Protein AF-A0AAD7A864-F1 (afdb_monomer_lite)

Sequence (135 aa):
MGNEDHKLSESTVKAIGGACTAAGNTMPTAFGTHTTLVGPVVLRNQFLRVKYFKHFLELAKIFEDCLKLTIDADYVDNELWEQIAAWVLTYKKIYYQYNLARLSTCTLTVHALLHIPDNILNGGPVWCYWNYITE

Foldseek 3Di:
DDDDPFDFPPVLVVVVVVLCVVLDPDFVVSVLCCLQPVCLVSCVVRTPDCLVSVLSVLVNVLSVQLQDPAHDLVCLVPPSLVSLVVSLVSQCCPQVVVDPVRVVSVDPVSVVSNCSSVCCNVPNRCNVDSRDPPD

Radius of gyration: 15.65 Å; chains: 1; bounding box: 40×30×43 Å

Organism: NCBI:txid1033008

Secondary structure (DSSP, 8-state):
------PPPHHHHHHHHHHHHHH-TT-HHHHHHIIIIIHHHHTTTTSSSHHHHHHHHHHHHHHHHHT-SS--HHHIIIIIHHHHHHHHHHHIIIIITT-GGGGGGS-HHHHHGGGHHHHHHHHSSHHHHTTS---

pLDDT: mean 76.37, 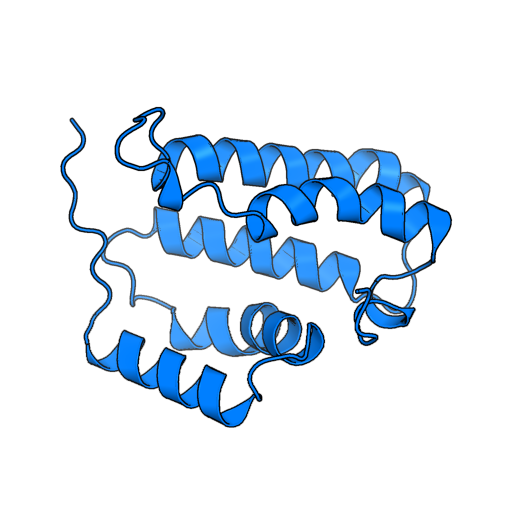std 15.85, range [34.16, 95.0]

Structure (mmCIF, N/CA/C/O backbone):
data_AF-A0AAD7A864-F1
#
_entry.id   AF-A0AAD7A864-F1
#
loop_
_atom_site.group_PDB
_atom_site.id
_atom_site.type_symbol
_atom_site.label_atom_id
_atom_site.label_alt_id
_atom_site.label_comp_id
_atom_site.label_asym_id
_atom_site.label_entity_id
_atom_site.label_seq_id
_atom_site.pdbx_PDB_ins_code
_atom_site.Cartn_x
_atom_site.Cartn_y
_atom_site.Cartn_z
_atom_site.occupancy
_atom_site.B_iso_or_equiv
_atom_site.auth_seq_id
_atom_site.auth_comp_id
_atom_site.auth_asym_id
_atom_site.auth_atom_id
_atom_site.pdbx_PDB_model_num
ATOM 1 N N . MET A 1 1 ? -5.286 3.113 27.739 1.00 40.34 1 MET A N 1
ATOM 2 C CA . MET A 1 1 ? -6.096 3.643 26.616 1.00 40.34 1 MET A CA 1
ATOM 3 C C . MET A 1 1 ? -5.953 2.685 25.445 1.00 40.34 1 MET A C 1
ATOM 5 O O . MET A 1 1 ? -4.880 2.649 24.866 1.00 40.34 1 MET A O 1
ATOM 9 N N . GLY A 1 2 ? -6.956 1.857 25.141 1.00 46.00 2 GLY A N 1
ATOM 10 C CA . GLY A 1 2 ? -6.835 0.887 24.042 1.00 46.00 2 GLY A CA 1
ATOM 11 C C . GLY A 1 2 ? -7.855 -0.245 24.089 1.00 46.00 2 GLY A C 1
ATOM 12 O O . GLY A 1 2 ? -7.477 -1.406 24.051 1.00 46.00 2 GLY A O 1
ATOM 13 N N . ASN A 1 3 ? -9.137 0.091 24.215 1.00 42.50 3 ASN A N 1
ATOM 14 C CA . ASN A 1 3 ? -10.232 -0.823 23.899 1.00 42.50 3 ASN A CA 1
ATOM 15 C C . ASN A 1 3 ? -11.189 -0.040 23.002 1.00 42.50 3 ASN A C 1
ATOM 17 O O . ASN A 1 3 ? -12.096 0.635 23.479 1.00 42.50 3 ASN A O 1
ATOM 21 N N . GLU A 1 4 ? 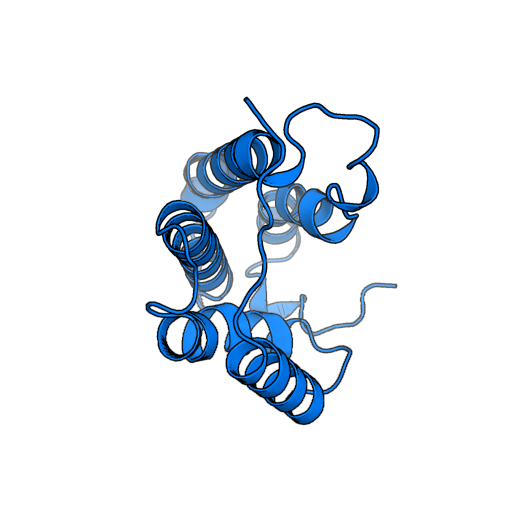-10.857 0.041 21.718 1.00 60.31 4 GLU A N 1
ATOM 22 C CA . GLU A 1 4 ? -11.600 0.860 20.768 1.00 60.31 4 GLU A CA 1
ATOM 23 C C . GLU A 1 4 ? -12.144 -0.047 19.675 1.00 60.31 4 GLU A C 1
ATOM 25 O O . GLU A 1 4 ? -11.381 -0.627 18.904 1.00 60.31 4 GLU A O 1
ATOM 30 N N . ASP A 1 5 ? -13.467 -0.157 19.619 1.00 51.28 5 ASP A N 1
ATOM 31 C CA . ASP A 1 5 ? -14.181 -0.895 18.587 1.00 51.28 5 ASP A CA 1
ATOM 32 C C . ASP A 1 5 ? -13.974 -0.212 17.225 1.00 51.28 5 ASP A C 1
ATOM 34 O O . ASP A 1 5 ? -14.508 0.862 16.944 1.00 51.28 5 ASP A O 1
ATOM 38 N N . HIS A 1 6 ? -13.171 -0.830 16.357 1.00 55.72 6 HIS A N 1
ATOM 39 C CA . HIS A 1 6 ? -12.900 -0.374 14.986 1.00 55.72 6 HIS A CA 1
ATOM 40 C C . HIS A 1 6 ? -13.996 -0.836 14.010 1.00 55.72 6 HIS A C 1
ATOM 42 O O . HIS A 1 6 ? -13.699 -1.371 12.944 1.00 55.72 6 HIS A O 1
ATOM 48 N N . LYS A 1 7 ? -15.270 -0.709 14.390 1.00 58.47 7 LYS A N 1
ATOM 49 C CA . LYS A 1 7 ? -16.382 -1.253 13.600 1.00 58.47 7 LYS A CA 1
ATOM 50 C C . LYS A 1 7 ? -16.740 -0.300 12.459 1.00 58.47 7 LYS A C 1
ATOM 52 O O . LYS A 1 7 ? -17.090 0.852 12.693 1.00 58.47 7 LYS A O 1
ATOM 57 N N . LEU A 1 8 ? -16.625 -0.789 11.227 1.00 64.06 8 LEU A N 1
ATOM 58 C CA . LEU A 1 8 ? -17.212 -0.154 10.046 1.00 64.06 8 LEU A CA 1
ATOM 59 C C . LEU A 1 8 ? -18.740 -0.284 10.104 1.00 64.06 8 LEU A C 1
ATOM 61 O O . LEU A 1 8 ? -19.261 -1.207 10.732 1.00 64.06 8 LEU A O 1
ATOM 65 N N . SER A 1 9 ? -19.461 0.622 9.442 1.00 69.88 9 SER A N 1
ATOM 66 C CA . SER A 1 9 ? -20.912 0.481 9.289 1.00 69.88 9 SER A CA 1
ATOM 67 C C . SER A 1 9 ? -21.247 -0.793 8.503 1.00 69.88 9 SER A C 1
ATOM 69 O O . SER A 1 9 ? -20.524 -1.179 7.583 1.00 69.88 9 SER A O 1
ATOM 71 N N . GLU A 1 10 ? -22.350 -1.456 8.850 1.00 70.56 10 GLU A N 1
ATOM 72 C CA . GLU A 1 10 ? -22.775 -2.714 8.214 1.00 70.56 10 GLU A CA 1
ATOM 73 C C . GLU A 1 10 ? -22.973 -2.560 6.696 1.00 70.56 10 GLU A C 1
ATOM 75 O O . GLU A 1 10 ? -22.606 -3.438 5.913 1.00 70.56 10 GLU A O 1
ATOM 80 N N . SER A 1 11 ? -23.453 -1.393 6.260 1.00 71.56 11 SER A N 1
ATOM 81 C CA . SER A 1 11 ? -23.556 -1.029 4.846 1.00 71.56 11 SER A CA 1
ATOM 82 C C . SER A 1 11 ? -22.193 -0.961 4.149 1.00 71.56 11 SER A C 1
ATOM 84 O O . SER A 1 11 ? -22.071 -1.433 3.020 1.00 71.56 11 SER A O 1
ATOM 86 N N . THR A 1 12 ? -21.156 -0.447 4.819 1.00 67.19 12 THR A N 1
ATOM 87 C CA . THR A 1 12 ? -19.782 -0.411 4.290 1.00 67.19 12 THR A CA 1
ATOM 88 C C . THR A 1 12 ? -19.196 -1.808 4.184 1.00 67.19 12 THR A C 1
ATOM 90 O O . THR A 1 12 ? -18.615 -2.149 3.158 1.00 67.19 12 THR A O 1
ATOM 93 N N . VAL A 1 13 ? -19.383 -2.644 5.208 1.00 68.75 13 VAL A N 1
ATOM 94 C CA . VAL A 1 13 ? -18.913 -4.038 5.193 1.00 68.75 13 VAL A CA 1
ATOM 95 C C . VAL A 1 13 ? -19.555 -4.807 4.038 1.00 68.75 13 VAL A C 1
ATOM 97 O O . VAL A 1 13 ? -18.866 -5.518 3.311 1.00 68.75 13 VAL A O 1
ATOM 100 N N . LYS A 1 14 ? -20.857 -4.611 3.809 1.00 69.31 14 LYS A N 1
ATOM 101 C CA . LYS A 1 14 ? -21.584 -5.234 2.699 1.00 69.31 14 LYS A CA 1
ATOM 102 C C . LYS A 1 14 ? -21.139 -4.705 1.331 1.00 69.31 14 LYS A C 1
ATOM 104 O O . LYS A 1 14 ? -21.045 -5.487 0.389 1.00 69.31 14 LYS A O 1
ATOM 109 N N . ALA A 1 15 ? -20.825 -3.413 1.220 1.00 65.00 15 ALA A N 1
ATOM 110 C CA . ALA A 1 15 ? -20.291 -2.814 -0.005 1.00 65.00 15 ALA A CA 1
ATOM 111 C C . ALA A 1 15 ? -18.880 -3.332 -0.337 1.00 65.00 15 ALA A C 1
ATOM 113 O O . ALA A 1 15 ? -18.622 -3.689 -1.486 1.00 65.00 15 ALA A O 1
ATOM 114 N N . ILE A 1 16 ? -17.999 -3.448 0.665 1.00 58.19 16 ILE A N 1
ATOM 115 C CA . ILE A 1 16 ? -16.680 -4.083 0.518 1.00 58.19 16 ILE A CA 1
ATOM 116 C C . ILE A 1 16 ? -16.858 -5.544 0.106 1.00 58.19 16 ILE A C 1
ATOM 118 O O . ILE A 1 16 ? -16.278 -5.967 -0.886 1.00 58.19 16 ILE A O 1
ATOM 122 N N . GLY A 1 17 ? -17.711 -6.302 0.805 1.00 57.22 17 GLY A N 1
ATOM 123 C CA . GLY A 1 17 ? -17.980 -7.704 0.481 1.00 57.22 17 GLY A CA 1
ATOM 124 C C . GLY A 1 17 ? -18.510 -7.894 -0.944 1.00 57.22 17 GLY A C 1
ATOM 125 O O . GLY A 1 17 ? -18.069 -8.804 -1.643 1.00 57.22 17 GLY A O 1
ATOM 126 N N . GLY A 1 18 ? -19.391 -7.004 -1.410 1.00 61.47 18 GLY A N 1
ATOM 127 C CA . GLY A 1 18 ? -19.879 -6.993 -2.789 1.00 61.47 18 GLY A CA 1
ATOM 128 C C . GLY A 1 18 ? -18.778 -6.689 -3.805 1.00 61.47 18 GLY A C 1
ATOM 129 O O . GLY A 1 18 ? -18.668 -7.393 -4.804 1.00 61.47 18 GLY A O 1
ATOM 130 N N . ALA A 1 19 ? -17.924 -5.699 -3.529 1.00 53.44 19 ALA A N 1
ATOM 131 C CA . ALA A 1 19 ? -16.792 -5.358 -4.388 1.00 53.44 19 ALA A CA 1
ATOM 132 C C . ALA A 1 19 ? -15.744 -6.484 -4.444 1.00 53.44 19 ALA A C 1
ATOM 134 O O . ALA A 1 19 ? -15.280 -6.816 -5.528 1.00 53.44 19 ALA A O 1
ATOM 135 N N . CYS A 1 20 ? -15.421 -7.122 -3.315 1.00 48.19 20 CYS A N 1
ATOM 136 C CA . CYS A 1 20 ? -14.522 -8.279 -3.263 1.00 48.19 20 CYS A CA 1
ATOM 137 C C . CYS A 1 20 ? -15.105 -9.494 -3.998 1.00 48.19 20 CYS A C 1
ATOM 139 O O . CYS A 1 20 ? -14.388 -10.173 -4.726 1.00 48.19 20 CYS A O 1
ATOM 141 N N . THR A 1 21 ? -16.413 -9.738 -3.867 1.00 52.62 21 THR A N 1
ATOM 142 C CA . THR A 1 21 ? -17.103 -10.820 -4.590 1.00 52.62 21 THR A CA 1
ATOM 143 C C . THR A 1 21 ? -17.107 -10.565 -6.098 1.00 52.62 21 THR A C 1
ATOM 145 O O . THR A 1 21 ? -16.865 -11.483 -6.876 1.00 52.62 21 THR A O 1
ATOM 148 N N . ALA A 1 22 ? -17.336 -9.317 -6.519 1.00 52.94 22 ALA A N 1
ATOM 149 C CA . ALA A 1 22 ? -17.307 -8.924 -7.927 1.00 52.94 22 ALA A CA 1
ATOM 150 C C . ALA A 1 22 ? -15.893 -8.960 -8.529 1.00 52.94 22 ALA A C 1
ATOM 152 O O . ALA A 1 22 ? -15.748 -9.200 -9.724 1.00 52.94 22 ALA A O 1
ATOM 153 N N . ALA A 1 23 ? -14.860 -8.731 -7.714 1.00 45.75 23 ALA A N 1
ATOM 154 C CA . ALA A 1 23 ? -13.476 -8.676 -8.171 1.00 45.75 23 ALA A CA 1
ATOM 155 C C . ALA A 1 23 ? -12.792 -10.057 -8.272 1.00 45.75 23 ALA A C 1
ATOM 157 O O . ALA A 1 23 ? -11.706 -10.146 -8.837 1.00 45.75 23 ALA A O 1
ATOM 158 N N . GLY A 1 24 ? -13.432 -11.134 -7.795 1.00 41.31 24 GLY A N 1
ATOM 159 C CA . GLY A 1 24 ? -12.866 -12.485 -7.808 1.00 41.31 24 GLY A CA 1
ATOM 160 C C . GLY A 1 24 ? -11.743 -12.650 -6.774 1.00 41.31 24 GLY A C 1
ATOM 161 O O . GLY A 1 24 ? -10.849 -11.820 -6.644 1.00 41.31 24 GLY A O 1
ATOM 162 N N . ASN A 1 25 ? -11.782 -13.734 -6.002 1.00 46.91 25 ASN A N 1
ATOM 163 C CA . ASN A 1 25 ? -11.021 -13.877 -4.754 1.00 46.91 25 ASN A CA 1
ATOM 164 C C . ASN A 1 25 ? -9.482 -14.003 -4.860 1.00 46.91 25 ASN A C 1
ATOM 166 O O . ASN A 1 25 ? -8.861 -14.306 -3.845 1.00 46.91 25 ASN A O 1
ATOM 170 N N . THR A 1 26 ? -8.829 -13.805 -6.010 1.00 46.53 26 THR A N 1
ATOM 171 C CA . THR A 1 26 ? -7.402 -14.184 -6.141 1.00 46.53 26 THR A CA 1
ATOM 172 C C . THR A 1 26 ? -6.527 -13.353 -7.079 1.00 46.53 26 THR A C 1
ATOM 174 O O . THR A 1 26 ? -5.376 -13.723 -7.270 1.00 46.53 26 THR A O 1
ATOM 177 N N . MET A 1 27 ? -6.972 -12.223 -7.632 1.00 50.53 27 MET A N 1
ATOM 178 C CA . MET A 1 27 ? -6.074 -11.402 -8.460 1.00 50.53 27 MET A CA 1
ATOM 179 C C . MET A 1 27 ? -5.467 -10.250 -7.642 1.00 50.53 27 MET A C 1
ATOM 181 O O . MET A 1 27 ? -6.212 -9.391 -7.165 1.00 50.53 27 MET A O 1
ATOM 185 N N . PRO A 1 28 ? -4.133 -10.139 -7.506 1.00 53.34 28 PRO A N 1
ATOM 186 C CA . PRO A 1 28 ? -3.509 -8.951 -6.920 1.00 53.34 28 PRO A CA 1
ATOM 187 C C . PRO A 1 28 ? -3.868 -7.662 -7.672 1.00 53.34 28 PRO A C 1
ATOM 189 O O . PRO A 1 28 ? -3.925 -6.598 -7.059 1.00 53.34 28 PRO A O 1
ATOM 192 N N . THR A 1 29 ? -4.248 -7.749 -8.954 1.00 50.50 29 THR A N 1
ATOM 193 C CA . THR A 1 29 ? -4.898 -6.643 -9.679 1.00 50.50 29 THR A CA 1
ATOM 194 C C . THR A 1 29 ? -6.251 -6.263 -9.107 1.00 50.50 29 THR A C 1
ATOM 196 O O . THR A 1 29 ? -6.492 -5.081 -8.929 1.00 50.50 29 THR A O 1
ATOM 199 N N . ALA A 1 30 ? -7.123 -7.208 -8.755 1.00 53.69 30 ALA A N 1
ATOM 200 C CA . ALA A 1 30 ? -8.402 -6.897 -8.116 1.00 53.69 30 ALA A CA 1
ATOM 201 C C . ALA A 1 30 ? -8.207 -6.165 -6.777 1.00 53.69 30 ALA A C 1
ATOM 203 O O . ALA A 1 30 ? -8.897 -5.183 -6.499 1.00 53.69 30 ALA A O 1
ATOM 204 N N . PHE A 1 31 ? -7.226 -6.592 -5.976 1.00 60.72 31 PHE A N 1
ATOM 205 C CA . PHE A 1 31 ? -6.875 -5.919 -4.724 1.00 60.72 31 PHE A CA 1
ATOM 206 C C . PHE A 1 31 ? -6.245 -4.539 -4.960 1.00 60.72 31 PHE A C 1
ATOM 208 O O . PHE A 1 31 ? -6.630 -3.574 -4.297 1.00 60.72 31 PHE A O 1
ATOM 215 N N . GLY A 1 32 ? -5.340 -4.419 -5.934 1.00 61.53 32 GLY A N 1
ATOM 216 C CA . GLY A 1 32 ? -4.730 -3.157 -6.349 1.00 61.53 32 GLY A CA 1
ATOM 217 C C . GLY A 1 32 ? -5.771 -2.160 -6.855 1.00 61.53 32 GLY A C 1
ATOM 218 O O . GLY A 1 32 ? -5.910 -1.087 -6.282 1.00 61.53 32 GLY A O 1
ATOM 219 N N . THR A 1 33 ? -6.575 -2.539 -7.850 1.00 62.00 33 THR A N 1
ATOM 220 C CA . THR A 1 33 ? -7.661 -1.730 -8.428 1.00 62.00 33 THR A CA 1
ATOM 221 C C . THR A 1 33 ? -8.702 -1.336 -7.380 1.00 62.00 33 THR A C 1
ATOM 223 O O . THR A 1 33 ? -9.140 -0.185 -7.349 1.00 62.00 33 THR A O 1
ATOM 226 N N . HIS A 1 34 ? -9.093 -2.250 -6.485 1.00 65.25 34 HIS A N 1
ATOM 227 C CA . HIS A 1 34 ? -9.997 -1.898 -5.393 1.00 65.25 34 HIS A CA 1
ATOM 228 C C . HIS A 1 34 ? -9.353 -0.880 -4.449 1.00 65.25 34 HIS A C 1
ATOM 230 O O . HIS A 1 34 ? -9.989 0.110 -4.102 1.00 65.25 34 HIS A O 1
ATOM 236 N N . THR A 1 35 ? -8.096 -1.087 -4.059 1.00 71.50 35 THR A N 1
ATOM 237 C CA . THR A 1 35 ? -7.399 -0.227 -3.095 1.00 71.50 35 THR A CA 1
ATOM 238 C C . THR A 1 35 ? -7.103 1.163 -3.659 1.00 71.50 35 THR A C 1
ATOM 240 O O . THR A 1 35 ? -7.230 2.140 -2.926 1.00 71.50 35 THR A O 1
ATOM 243 N N . THR A 1 36 ? -6.769 1.280 -4.947 1.00 74.06 36 THR A N 1
ATOM 244 C CA . THR A 1 36 ? -6.396 2.557 -5.576 1.00 74.06 36 THR A CA 1
ATOM 245 C C . THR A 1 36 ? -7.588 3.341 -6.126 1.00 74.06 36 THR A C 1
ATOM 247 O O . THR A 1 36 ? -7.607 4.562 -6.004 1.00 74.06 36 THR A O 1
ATOM 250 N N . LEU A 1 37 ? -8.608 2.681 -6.691 1.00 72.94 37 LEU A N 1
ATOM 251 C CA . LEU A 1 37 ? -9.699 3.372 -7.398 1.00 72.94 37 LEU A CA 1
ATOM 252 C C . LEU A 1 37 ? -11.023 3.379 -6.629 1.00 72.94 37 LEU A C 1
ATOM 254 O O . LEU A 1 37 ? -11.714 4.397 -6.585 1.00 72.94 37 LEU A O 1
ATOM 258 N N . VAL A 1 38 ? -11.401 2.252 -6.021 1.00 76.56 38 VAL A N 1
ATOM 259 C CA . VAL A 1 38 ? -12.727 2.094 -5.393 1.00 76.56 38 VAL A CA 1
ATOM 260 C C . VAL A 1 38 ? -12.696 2.524 -3.928 1.00 76.56 38 VAL A C 1
ATOM 262 O O . VAL A 1 38 ? -13.523 3.322 -3.484 1.00 76.56 38 VAL A O 1
ATOM 265 N N . GLY A 1 39 ? -11.716 2.028 -3.179 1.00 78.19 39 GLY A N 1
ATOM 266 C CA . GLY A 1 39 ? -11.539 2.215 -1.744 1.00 78.19 39 GLY A CA 1
ATOM 267 C C . GLY A 1 39 ? -11.547 3.679 -1.298 1.00 78.19 39 GLY A C 1
ATOM 268 O O . GLY A 1 39 ? -12.317 4.012 -0.396 1.00 78.19 39 GLY A O 1
ATOM 269 N N . PRO A 1 40 ? -10.777 4.589 -1.928 1.00 82.38 40 PRO A N 1
ATOM 270 C CA . PRO A 1 40 ? -10.741 5.997 -1.532 1.00 82.38 40 PRO A CA 1
ATOM 271 C C . PRO A 1 40 ? -12.105 6.687 -1.625 1.00 82.38 40 PRO A C 1
ATOM 273 O O . PRO A 1 40 ? -12.398 7.583 -0.832 1.00 82.38 40 PRO A O 1
ATOM 276 N N . VAL A 1 41 ? -12.953 6.257 -2.564 1.00 81.62 41 VAL A N 1
AT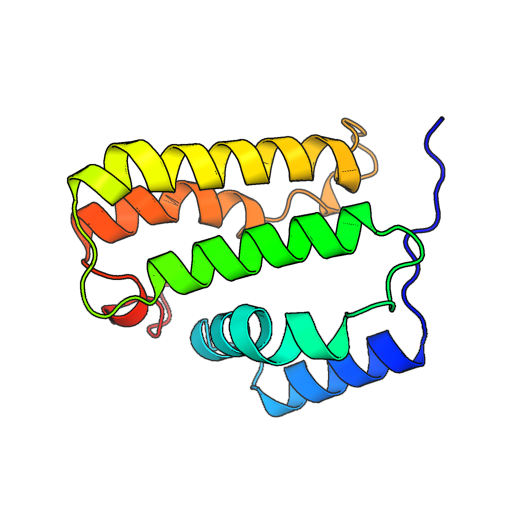OM 277 C CA . VAL A 1 41 ? -14.297 6.807 -2.767 1.00 81.62 41 VAL A CA 1
ATOM 278 C C . VAL A 1 41 ? -15.291 6.173 -1.798 1.00 81.62 41 VAL A C 1
ATOM 280 O O . VAL A 1 41 ? -15.988 6.894 -1.084 1.00 81.62 41 VAL A O 1
ATOM 283 N N . VAL A 1 42 ? -15.344 4.837 -1.731 1.00 80.25 42 VAL A N 1
ATOM 284 C CA . VAL A 1 42 ? -16.364 4.126 -0.939 1.00 80.25 42 VAL A CA 1
ATOM 285 C C . VAL A 1 42 ? -16.101 4.184 0.562 1.00 80.25 42 VAL A C 1
ATOM 287 O O . VAL A 1 42 ? -17.045 4.183 1.345 1.00 80.25 42 VAL A O 1
ATOM 290 N N . LEU A 1 43 ? -14.835 4.272 0.978 1.00 81.06 43 LEU A N 1
ATOM 291 C CA . LEU A 1 43 ? -14.455 4.329 2.391 1.00 81.06 43 LEU A CA 1
ATOM 292 C C . LEU A 1 43 ? -14.399 5.761 2.938 1.00 81.06 43 LEU A C 1
ATOM 294 O O . LEU A 1 43 ? -14.184 5.963 4.140 1.00 81.06 43 LEU A O 1
ATOM 298 N N . ARG A 1 44 ? -14.617 6.769 2.083 1.00 80.12 44 ARG A N 1
ATOM 299 C CA . ARG A 1 44 ? -14.654 8.169 2.502 1.00 80.12 44 ARG A CA 1
ATOM 300 C C . ARG A 1 44 ? -15.752 8.366 3.544 1.00 80.12 44 ARG A C 1
ATOM 302 O O . ARG A 1 44 ? -16.907 8.018 3.321 1.00 80.12 44 ARG A O 1
ATOM 309 N N . ASN A 1 45 ? -15.381 8.944 4.687 1.00 81.75 45 ASN A N 1
ATOM 310 C CA . ASN A 1 45 ? -16.262 9.183 5.838 1.00 81.75 45 ASN A CA 1
ATOM 311 C C . ASN A 1 45 ? -16.914 7.923 6.452 1.00 81.75 45 ASN A C 1
ATOM 313 O O . ASN A 1 45 ? -17.807 8.063 7.280 1.00 81.75 45 ASN A O 1
ATOM 317 N N . GLN A 1 46 ? -16.467 6.709 6.104 1.00 81.19 46 GLN A N 1
ATOM 318 C CA . GLN A 1 46 ? -17.015 5.470 6.686 1.00 81.19 46 GLN A CA 1
ATOM 319 C C . GLN A 1 46 ? -16.317 5.042 7.979 1.00 81.19 46 GLN A C 1
ATOM 321 O O . GLN A 1 46 ? -16.851 4.258 8.763 1.00 81.19 46 GLN A O 1
ATOM 326 N N . PHE A 1 47 ? -15.113 5.551 8.223 1.00 79.25 47 PHE A N 1
ATOM 327 C CA . PHE A 1 47 ? -14.386 5.279 9.454 1.00 79.25 47 PHE A CA 1
ATOM 328 C C . PHE A 1 47 ? -14.811 6.253 10.551 1.00 79.25 47 PHE A C 1
ATOM 330 O O . PHE A 1 47 ? -14.715 7.465 10.365 1.00 79.25 47 PHE A O 1
ATOM 337 N N . LEU A 1 48 ? -15.140 5.733 11.743 1.00 80.69 48 LEU A N 1
ATOM 338 C CA . LEU A 1 48 ? -15.384 6.566 12.933 1.00 80.69 48 LEU A CA 1
ATOM 339 C C . LEU A 1 48 ? -14.205 7.497 13.243 1.00 80.69 48 LEU A C 1
ATOM 341 O O . LEU A 1 48 ? -14.372 8.545 13.861 1.00 80.69 48 LEU A O 1
ATOM 345 N N . ARG A 1 49 ? -12.989 7.095 12.857 1.00 83.62 49 ARG A N 1
ATOM 346 C CA . ARG A 1 49 ? -11.773 7.874 13.077 1.00 83.62 49 ARG A CA 1
ATOM 347 C C . ARG A 1 49 ? -11.013 8.048 11.780 1.00 83.62 49 ARG A C 1
ATOM 349 O O . ARG A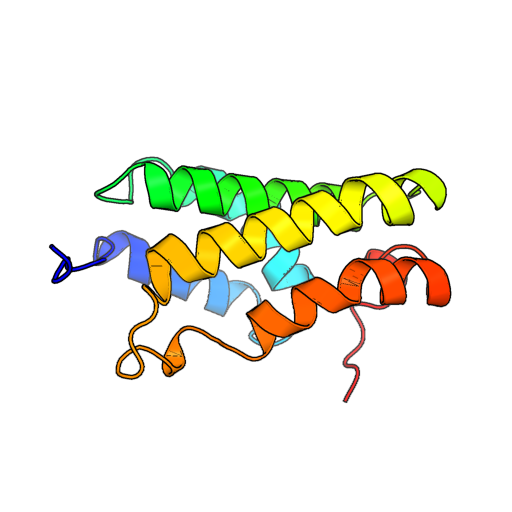 1 49 ? -10.561 7.077 11.177 1.00 83.62 49 ARG A O 1
ATOM 356 N N . VAL A 1 50 ? -10.766 9.308 11.440 1.00 87.88 50 VAL A N 1
ATOM 357 C CA . VAL A 1 50 ? -10.078 9.719 10.211 1.00 87.88 50 VAL A CA 1
ATOM 358 C C . VAL A 1 50 ? -8.677 9.114 10.057 1.00 87.88 50 VAL A C 1
ATOM 360 O O . VAL A 1 50 ? -8.215 8.938 8.937 1.00 87.88 50 VAL A O 1
ATOM 363 N N . LYS A 1 51 ? -8.009 8.748 11.162 1.00 90.06 51 LYS A N 1
ATOM 364 C CA . LYS A 1 51 ? -6.668 8.139 11.135 1.00 90.06 51 LYS A CA 1
ATOM 365 C C . LYS A 1 51 ? -6.612 6.847 10.310 1.00 90.06 51 LYS A C 1
ATOM 367 O O . LYS A 1 51 ? -5.639 6.643 9.601 1.00 90.06 51 LYS A O 1
ATOM 372 N N . TYR A 1 52 ? -7.661 6.021 10.354 1.00 87.56 52 TYR A N 1
ATOM 373 C CA . TYR A 1 52 ? -7.714 4.771 9.586 1.00 87.56 52 TYR A CA 1
ATOM 374 C C . TYR A 1 52 ? -7.901 5.037 8.096 1.00 87.56 52 TYR A C 1
ATOM 376 O O . TYR A 1 52 ? -7.255 4.402 7.273 1.00 87.56 52 TYR A O 1
ATOM 384 N N . PHE A 1 53 ? -8.731 6.025 7.760 1.00 88.19 53 PHE A N 1
ATOM 385 C CA . PHE A 1 53 ? -8.922 6.438 6.376 1.00 88.19 53 PHE A CA 1
ATOM 386 C C . PHE A 1 53 ? -7.646 7.042 5.783 1.00 88.19 53 PHE A C 1
ATOM 388 O O . PHE A 1 53 ? -7.246 6.665 4.691 1.00 88.19 53 PHE A O 1
ATOM 395 N N . LYS A 1 54 ? -6.964 7.931 6.519 1.00 90.44 54 LYS A N 1
ATOM 396 C CA . LYS A 1 54 ? -5.687 8.518 6.081 1.00 90.44 54 LYS A CA 1
ATOM 397 C C . LYS A 1 54 ? -4.630 7.449 5.830 1.00 90.44 54 LYS A C 1
ATOM 399 O O . LYS A 1 54 ? -4.011 7.447 4.778 1.00 90.44 54 LYS A O 1
ATOM 404 N N . HIS A 1 55 ? -4.496 6.509 6.758 1.00 92.19 55 HIS A N 1
ATOM 405 C CA . HIS A 1 55 ? -3.540 5.423 6.618 1.00 92.19 55 HIS A CA 1
ATOM 406 C C . HIS A 1 55 ? -3.879 4.471 5.457 1.00 92.19 55 HIS A C 1
ATOM 408 O O . HIS A 1 55 ? -2.989 3.966 4.780 1.00 92.19 55 HIS A O 1
ATOM 414 N N . PHE A 1 56 ? -5.168 4.264 5.172 1.00 88.31 56 PHE A N 1
ATOM 415 C CA . PHE A 1 56 ? -5.600 3.553 3.969 1.00 88.31 56 PHE A CA 1
ATOM 416 C C . PHE A 1 56 ? -5.228 4.308 2.680 1.00 88.31 56 PHE A C 1
ATOM 418 O O . PHE A 1 56 ? -4.761 3.692 1.729 1.00 88.31 56 PHE A O 1
ATOM 425 N N . LEU A 1 57 ? -5.376 5.637 2.644 1.00 90.12 57 LEU A N 1
ATOM 426 C CA . LEU A 1 57 ? -4.965 6.439 1.484 1.00 90.12 57 LEU A CA 1
ATOM 427 C C . LEU A 1 57 ? -3.449 6.405 1.249 1.00 90.12 57 LEU A C 1
ATOM 429 O O . LEU A 1 57 ? -3.018 6.404 0.100 1.00 90.12 57 LEU A O 1
ATOM 433 N N . GLU A 1 58 ? -2.643 6.343 2.311 1.00 92.06 58 GLU A N 1
ATOM 434 C CA . GLU A 1 58 ? -1.191 6.142 2.189 1.00 92.06 58 GLU A CA 1
ATOM 435 C C . GLU A 1 58 ? -0.871 4.807 1.499 1.00 92.06 58 GLU A C 1
ATOM 437 O O . GLU A 1 58 ? -0.021 4.768 0.613 1.00 92.06 58 GLU A O 1
ATOM 442 N N . LEU A 1 59 ? -1.601 3.733 1.833 1.00 89.75 59 LEU A N 1
ATOM 443 C CA . LEU A 1 59 ? -1.452 2.437 1.162 1.00 89.75 59 LEU A CA 1
ATOM 444 C C . LEU A 1 59 ? -1.844 2.515 -0.318 1.00 89.75 59 LEU A C 1
ATOM 446 O O . LEU A 1 59 ? -1.143 1.983 -1.174 1.00 89.75 59 LEU A O 1
ATOM 450 N N . ALA A 1 60 ? -2.956 3.191 -0.621 1.00 87.94 60 ALA A N 1
ATOM 451 C CA . ALA A 1 60 ? -3.408 3.389 -1.995 1.00 87.94 60 ALA A CA 1
ATOM 452 C C . ALA A 1 60 ? -2.354 4.123 -2.836 1.00 87.94 60 ALA A C 1
ATOM 454 O O . ALA A 1 60 ? -2.081 3.710 -3.959 1.00 87.94 60 ALA A O 1
ATOM 455 N N . LYS A 1 61 ? -1.708 5.148 -2.270 1.00 89.94 61 LYS A N 1
ATOM 456 C CA . LYS A 1 61 ? -0.621 5.870 -2.937 1.00 89.94 61 LYS A CA 1
ATOM 457 C C . LYS A 1 61 ? 0.584 4.964 -3.225 1.00 89.94 61 LYS A C 1
ATOM 459 O O . LYS A 1 61 ? 1.070 4.957 -4.349 1.00 89.94 61 LYS A O 1
ATOM 464 N N . ILE A 1 62 ? 1.018 4.157 -2.251 1.00 90.25 62 ILE A N 1
ATOM 465 C CA . ILE A 1 62 ? 2.117 3.191 -2.442 1.00 90.25 62 ILE A CA 1
ATOM 466 C C . ILE A 1 62 ? 1.808 2.249 -3.613 1.00 90.25 62 ILE A C 1
ATOM 468 O O . ILE A 1 62 ? 2.662 2.000 -4.461 1.00 90.25 62 ILE A O 1
ATOM 472 N N . PHE A 1 63 ? 0.581 1.732 -3.691 1.00 86.31 63 PHE A N 1
ATOM 473 C CA . PHE A 1 63 ? 0.182 0.855 -4.792 1.00 86.31 63 PHE A CA 1
ATOM 474 C C . PHE A 1 63 ? 0.089 1.574 -6.132 1.00 86.31 63 PHE A C 1
ATOM 476 O O . PHE A 1 63 ? 0.451 0.988 -7.147 1.00 86.31 63 PHE A O 1
ATOM 483 N N . GLU A 1 64 ? -0.353 2.827 -6.154 1.00 85.81 64 GLU A N 1
ATOM 484 C CA . GLU A 1 64 ? -0.315 3.647 -7.363 1.00 85.81 64 GLU A CA 1
ATOM 485 C C . GLU A 1 64 ? 1.123 3.801 -7.881 1.00 85.81 64 GLU A C 1
ATOM 487 O O . GLU A 1 64 ? 1.362 3.606 -9.071 1.00 85.81 64 GLU A O 1
ATOM 492 N N . ASP A 1 65 ? 2.091 4.040 -6.989 1.00 87.19 65 ASP A N 1
ATOM 493 C CA . ASP A 1 65 ? 3.511 4.104 -7.343 1.00 87.19 65 ASP A CA 1
ATOM 494 C C . ASP A 1 65 ? 4.031 2.762 -7.895 1.00 87.19 65 ASP A C 1
ATOM 496 O O . ASP A 1 65 ? 4.707 2.743 -8.924 1.00 87.19 65 ASP A O 1
ATOM 500 N N . CYS A 1 66 ? 3.644 1.636 -7.286 1.00 84.75 66 CYS A N 1
ATOM 501 C CA . CYS A 1 66 ? 4.026 0.283 -7.720 1.00 84.75 66 CYS A CA 1
ATOM 502 C C . CYS A 1 66 ? 3.424 -0.140 -9.075 1.00 84.75 66 CYS A C 1
ATOM 504 O O . CYS A 1 66 ? 3.952 -1.034 -9.741 1.00 84.75 66 CYS A O 1
ATOM 506 N N . LEU A 1 67 ? 2.300 0.467 -9.467 1.00 82.06 67 LEU A N 1
ATOM 507 C CA . LEU A 1 67 ? 1.570 0.171 -10.702 1.00 82.06 67 LEU A CA 1
ATOM 508 C C . LEU A 1 67 ? 1.947 1.098 -11.866 1.00 82.06 67 LEU A C 1
ATOM 510 O O . LEU A 1 67 ? 1.410 0.938 -12.965 1.00 82.06 67 LEU A O 1
ATOM 514 N N . LYS A 1 68 ? 2.866 2.053 -11.665 1.00 84.12 68 LYS A N 1
ATOM 515 C CA . LYS A 1 68 ? 3.376 2.892 -12.756 1.00 84.12 68 LYS A CA 1
ATOM 516 C C . LYS A 1 68 ? 4.002 2.023 -13.848 1.00 84.12 68 LYS A C 1
ATOM 518 O O . LYS A 1 68 ? 4.719 1.063 -13.570 1.00 84.12 68 LYS A O 1
ATOM 523 N N . LEU A 1 69 ? 3.750 2.394 -15.106 1.00 82.00 69 LEU A N 1
ATOM 524 C CA . LEU A 1 69 ? 4.286 1.684 -16.276 1.00 82.00 69 LEU A CA 1
ATOM 525 C C . LEU A 1 69 ? 5.815 1.625 -16.262 1.00 82.00 69 LEU A C 1
ATOM 527 O O . LEU A 1 69 ? 6.399 0.606 -16.623 1.00 82.00 69 LEU A O 1
ATOM 531 N N . THR A 1 70 ? 6.435 2.703 -15.797 1.00 85.25 70 THR A N 1
ATOM 532 C CA . THR A 1 70 ? 7.872 2.832 -15.590 1.00 85.25 70 THR A CA 1
ATOM 533 C C . THR A 1 70 ? 8.108 3.336 -14.178 1.00 85.25 70 THR A C 1
ATOM 535 O O . THR A 1 70 ? 7.447 4.274 -13.728 1.00 85.25 70 THR A O 1
ATOM 538 N N . ILE A 1 71 ? 9.060 2.716 -13.491 1.00 86.75 71 ILE A N 1
ATOM 539 C CA . ILE A 1 71 ? 9.498 3.112 -12.159 1.00 86.75 71 ILE A CA 1
ATOM 540 C C . ILE A 1 71 ? 11.020 3.200 -12.161 1.00 86.75 71 ILE A C 1
ATOM 542 O O . ILE A 1 71 ? 11.691 2.387 -12.795 1.00 86.75 71 ILE A O 1
ATOM 546 N N . ASP A 1 72 ? 11.537 4.235 -11.516 1.00 91.50 72 ASP A N 1
ATOM 547 C CA . ASP A 1 72 ? 12.967 4.482 -11.415 1.00 91.50 72 ASP A CA 1
ATOM 548 C C . ASP A 1 72 ? 13.574 3.653 -10.274 1.00 91.50 72 ASP A C 1
ATOM 550 O O . ASP A 1 72 ? 12.972 3.541 -9.205 1.00 91.50 72 ASP A O 1
ATOM 554 N N . ALA A 1 73 ? 14.741 3.051 -10.505 1.00 89.31 73 ALA A N 1
ATOM 555 C CA . ALA A 1 73 ? 15.376 2.177 -9.521 1.00 89.31 73 ALA A CA 1
ATOM 556 C C . ALA A 1 73 ? 15.858 2.950 -8.281 1.00 89.31 73 ALA A C 1
ATOM 558 O O . ALA A 1 73 ? 15.683 2.458 -7.167 1.00 89.31 73 ALA A O 1
ATOM 559 N N . ASP A 1 74 ? 16.371 4.174 -8.450 1.00 92.31 74 ASP A N 1
ATOM 560 C CA . ASP A 1 74 ? 16.816 5.007 -7.328 1.00 92.31 74 ASP A CA 1
ATOM 561 C C . ASP A 1 74 ? 15.615 5.452 -6.483 1.00 92.31 74 ASP A C 1
ATOM 563 O O . ASP A 1 74 ? 15.688 5.474 -5.253 1.00 92.31 74 ASP A O 1
ATOM 567 N N . TYR A 1 75 ? 14.476 5.745 -7.121 1.00 92.94 75 TYR A N 1
ATOM 568 C CA . TYR A 1 75 ? 13.217 5.984 -6.409 1.00 92.94 75 TYR A CA 1
ATOM 569 C C . TYR A 1 75 ? 12.771 4.759 -5.598 1.00 92.94 75 TYR A C 1
ATOM 571 O O . TYR A 1 75 ? 12.292 4.903 -4.473 1.00 92.94 75 TYR A O 1
ATOM 579 N N . VAL A 1 76 ? 12.912 3.548 -6.142 1.00 91.38 76 VAL A N 1
ATOM 580 C CA . VAL A 1 76 ? 12.520 2.321 -5.432 1.00 91.38 76 VAL A CA 1
ATOM 581 C C . VAL A 1 76 ? 13.371 2.112 -4.180 1.00 91.38 76 VAL A C 1
ATOM 583 O O . VAL A 1 76 ? 12.815 1.858 -3.110 1.00 91.38 76 VAL A O 1
ATOM 586 N N . ASP A 1 77 ? 14.689 2.255 -4.315 1.00 90.25 77 ASP A N 1
ATOM 587 C CA . ASP A 1 77 ? 15.649 1.970 -3.246 1.00 90.25 77 ASP A CA 1
ATOM 588 C C . ASP A 1 77 ? 15.602 3.019 -2.121 1.00 90.25 77 ASP A C 1
ATOM 590 O O . ASP A 1 77 ? 15.656 2.676 -0.942 1.00 90.25 77 ASP A O 1
ATOM 594 N N . ASN A 1 78 ? 15.415 4.298 -2.468 1.00 89.56 78 ASN A N 1
ATOM 595 C CA . ASN A 1 78 ? 15.472 5.390 -1.491 1.00 89.56 78 ASN A CA 1
ATOM 596 C C . ASN A 1 78 ? 14.092 5.832 -0.984 1.00 89.56 78 ASN A C 1
ATOM 598 O O . ASN A 1 78 ? 13.916 6.077 0.204 1.00 89.56 78 ASN A O 1
ATOM 602 N N . GLU A 1 79 ? 13.091 5.938 -1.860 1.00 93.75 79 GLU A N 1
ATOM 603 C CA . GLU A 1 79 ? 11.815 6.587 -1.521 1.00 93.75 79 GLU A CA 1
ATOM 604 C C . GLU A 1 79 ? 10.699 5.570 -1.267 1.00 93.75 79 GLU A C 1
ATOM 606 O O . GLU A 1 79 ? 9.935 5.686 -0.304 1.00 93.75 79 GLU A O 1
ATOM 611 N N . LEU A 1 80 ? 10.548 4.567 -2.137 1.00 92.31 80 LEU A N 1
ATOM 612 C CA . LEU A 1 80 ? 9.475 3.578 -2.003 1.00 92.31 80 LEU A CA 1
ATOM 613 C C . LEU A 1 80 ? 9.697 2.686 -0.778 1.00 92.31 80 LEU A C 1
ATOM 615 O O . LEU A 1 80 ? 8.749 2.415 -0.035 1.00 92.31 80 LEU A O 1
ATOM 619 N N . TRP A 1 81 ? 10.942 2.267 -0.546 1.00 93.31 81 TRP A N 1
ATOM 620 C CA . TRP A 1 81 ? 11.307 1.463 0.615 1.00 93.31 81 TRP A CA 1
ATOM 621 C C . TRP A 1 81 ? 10.974 2.179 1.932 1.00 93.31 81 TRP A C 1
ATOM 623 O O . TRP A 1 81 ? 10.278 1.619 2.787 1.00 93.31 81 TRP A O 1
ATOM 633 N N . GLU A 1 82 ? 11.374 3.447 2.072 1.00 93.88 82 GLU A N 1
ATOM 634 C CA . GLU A 1 82 ? 11.088 4.250 3.265 1.00 93.88 82 GLU A CA 1
ATOM 635 C C . GLU A 1 82 ? 9.586 4.468 3.475 1.00 93.88 82 GLU A C 1
ATOM 637 O O . GLU A 1 82 ? 9.087 4.321 4.597 1.00 93.88 82 GLU A O 1
ATOM 642 N N . GLN A 1 83 ? 8.838 4.756 2.404 1.00 94.06 83 GLN A N 1
ATOM 643 C CA . GLN A 1 83 ? 7.385 4.928 2.471 1.00 94.06 83 GLN A CA 1
ATOM 644 C C . GLN A 1 83 ? 6.684 3.661 2.979 1.00 94.06 83 GLN A C 1
ATOM 646 O O . GLN A 1 83 ? 5.830 3.739 3.868 1.00 94.06 83 GLN A O 1
ATOM 651 N N . ILE A 1 84 ? 7.063 2.487 2.467 1.00 93.38 84 ILE A N 1
ATOM 652 C CA . ILE A 1 84 ? 6.499 1.203 2.898 1.00 93.38 84 ILE A CA 1
ATOM 653 C C . ILE A 1 84 ? 6.879 0.905 4.350 1.00 93.38 84 ILE A C 1
ATOM 655 O O . ILE A 1 84 ? 6.015 0.531 5.151 1.00 93.38 84 ILE A O 1
ATOM 659 N N . ALA A 1 85 ? 8.144 1.101 4.728 1.00 93.75 85 ALA A N 1
ATOM 660 C CA . ALA A 1 85 ? 8.601 0.880 6.096 1.00 93.75 85 ALA A CA 1
ATOM 6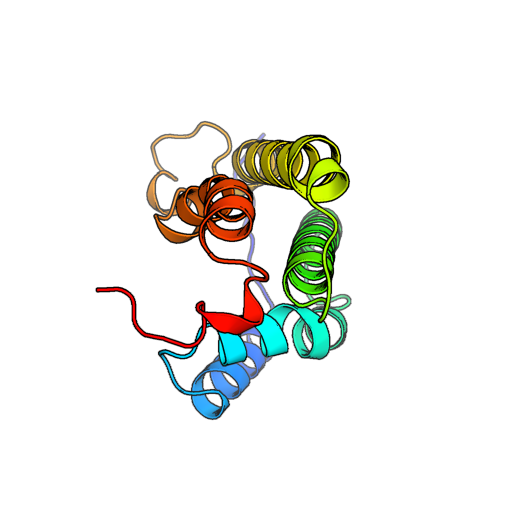61 C C . ALA A 1 85 ? 7.845 1.776 7.096 1.00 93.75 85 ALA A C 1
ATOM 663 O O . ALA A 1 85 ? 7.331 1.291 8.112 1.00 93.75 85 ALA A O 1
ATOM 664 N N . ALA A 1 86 ? 7.702 3.069 6.786 1.00 95.00 86 ALA A N 1
ATOM 665 C CA . ALA A 1 86 ? 6.952 4.028 7.595 1.00 95.00 86 ALA A CA 1
ATOM 666 C C . ALA A 1 86 ? 5.466 3.654 7.706 1.00 95.00 86 ALA A C 1
ATOM 668 O O . ALA A 1 86 ? 4.873 3.732 8.794 1.00 95.00 86 ALA A O 1
ATOM 669 N N . TRP A 1 87 ? 4.871 3.188 6.606 1.00 95.00 87 TRP A N 1
ATOM 670 C CA . TRP A 1 87 ? 3.501 2.695 6.595 1.00 95.00 87 TRP A CA 1
ATOM 671 C C . TRP A 1 87 ? 3.342 1.479 7.519 1.00 95.00 87 TRP A C 1
ATOM 673 O O . TRP A 1 87 ? 2.499 1.492 8.416 1.00 95.00 87 TRP A O 1
ATOM 683 N N . VAL A 1 88 ? 4.209 0.465 7.412 1.00 92.44 88 VAL A N 1
ATOM 684 C CA . VAL A 1 88 ? 4.158 -0.743 8.261 1.00 92.44 88 VAL A CA 1
ATOM 685 C C . VAL A 1 88 ? 4.356 -0.410 9.745 1.00 92.44 88 VAL A C 1
ATOM 687 O O . VAL A 1 88 ? 3.692 -0.986 10.613 1.00 92.44 88 VAL A O 1
ATOM 690 N N . LEU A 1 89 ? 5.236 0.537 10.078 1.00 92.69 89 LEU A N 1
ATOM 691 C CA . LEU A 1 89 ? 5.406 1.004 11.458 1.00 92.69 89 LEU A CA 1
ATOM 692 C C . LEU A 1 89 ? 4.138 1.688 11.988 1.00 92.69 89 LEU A C 1
ATOM 694 O O . LEU A 1 89 ? 3.708 1.423 13.116 1.00 92.69 89 LEU A O 1
ATOM 698 N N . THR A 1 90 ? 3.496 2.514 11.164 1.00 93.00 90 THR A N 1
ATOM 6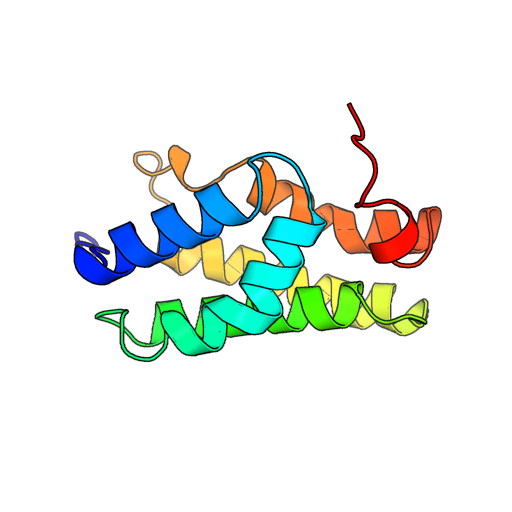99 C CA . THR A 1 90 ? 2.225 3.162 11.506 1.00 93.00 90 THR A CA 1
ATOM 700 C C . THR A 1 90 ? 1.111 2.130 11.681 1.00 93.00 90 THR A C 1
ATOM 702 O O . THR A 1 90 ? 0.375 2.192 12.672 1.00 93.00 90 THR A O 1
ATOM 705 N N . TYR A 1 91 ? 1.055 1.114 10.815 1.00 90.69 91 TYR A N 1
ATOM 706 C CA . TYR A 1 91 ? 0.138 -0.018 10.924 1.00 90.69 91 TYR A CA 1
ATOM 707 C C . TYR A 1 91 ? 0.298 -0.733 12.271 1.00 90.69 91 TYR A C 1
ATOM 709 O O . TYR A 1 91 ? -0.674 -0.912 13.017 1.00 90.69 91 TYR A O 1
ATOM 717 N N . LYS A 1 92 ? 1.542 -1.080 12.636 1.00 89.19 92 LYS A N 1
ATOM 718 C CA . LYS A 1 92 ? 1.857 -1.726 13.920 1.00 89.19 92 LYS A CA 1
ATOM 719 C C . LYS A 1 92 ? 1.371 -0.889 15.103 1.00 89.19 92 LYS A C 1
ATOM 721 O O . LYS A 1 92 ? 0.829 -1.432 16.063 1.00 89.19 92 LYS A O 1
ATOM 726 N N . LYS A 1 93 ? 1.497 0.436 15.030 1.00 90.38 93 LYS A N 1
ATOM 727 C CA . LYS A 1 93 ? 1.045 1.340 16.092 1.00 90.38 93 LYS A CA 1
ATOM 728 C C . LYS A 1 93 ? -0.480 1.405 16.215 1.00 90.38 93 LYS A C 1
ATOM 730 O O . LYS A 1 93 ? -0.987 1.409 17.334 1.00 90.38 93 LYS A O 1
ATOM 735 N N . ILE A 1 94 ? -1.219 1.486 15.105 1.00 89.25 94 ILE A N 1
ATOM 736 C CA . ILE A 1 94 ? -2.668 1.761 15.147 1.00 89.25 94 ILE A CA 1
ATOM 737 C C . ILE A 1 94 ? -3.548 0.500 15.170 1.00 89.25 94 ILE A C 1
ATOM 739 O O . ILE A 1 94 ? -4.618 0.547 15.788 1.00 89.25 94 ILE A O 1
ATOM 743 N N . TYR A 1 95 ? -3.102 -0.608 14.562 1.00 86.44 95 TYR A N 1
ATOM 744 C CA . TYR A 1 95 ? -3.823 -1.890 14.532 1.00 86.44 95 TYR A CA 1
ATOM 745 C C . TYR A 1 95 ? -3.243 -2.902 15.518 1.00 86.44 95 TYR A C 1
ATOM 747 O O . TYR A 1 95 ? -3.961 -3.337 16.415 1.00 86.44 95 TYR A O 1
ATOM 755 N N . TYR A 1 96 ? -1.955 -3.240 15.420 1.00 85.75 96 TYR A N 1
ATOM 756 C CA . TYR A 1 96 ? -1.358 -4.233 16.324 1.00 85.75 96 TYR A CA 1
ATOM 757 C C . TYR A 1 96 ? -1.275 -3.719 17.770 1.00 85.75 96 TYR A C 1
ATOM 759 O O . TYR A 1 96 ? -1.502 -4.471 18.717 1.00 85.75 96 TYR A O 1
ATOM 767 N N . GLN A 1 97 ? -1.013 -2.419 17.949 1.00 88.19 97 GLN A N 1
ATOM 768 C CA . GLN A 1 97 ? -0.943 -1.736 19.249 1.00 88.19 97 GLN A CA 1
ATOM 769 C C . GLN A 1 97 ? 0.037 -2.397 20.234 1.00 88.19 97 GLN A C 1
ATOM 771 O O . GLN A 1 97 ? -0.106 -2.247 21.445 1.00 88.19 97 GLN A O 1
ATOM 776 N N . TYR A 1 98 ? 1.025 -3.136 19.713 1.00 83.69 98 TYR A N 1
ATOM 777 C CA . TYR A 1 98 ? 1.992 -3.921 20.489 1.00 83.69 98 TYR A CA 1
ATOM 778 C C . TYR A 1 98 ? 1.343 -4.907 21.473 1.00 83.69 98 TYR A C 1
ATOM 780 O O . TYR A 1 98 ? 1.928 -5.249 22.498 1.00 83.69 98 TYR A O 1
ATOM 788 N N . ASN A 1 99 ? 0.130 -5.371 21.159 1.00 83.50 99 ASN A N 1
ATOM 789 C CA . ASN A 1 99 ? -0.622 -6.298 21.988 1.00 83.50 99 ASN A CA 1
ATOM 790 C C . ASN A 1 99 ? -0.654 -7.684 21.336 1.00 83.50 99 ASN A C 1
ATOM 792 O O . ASN A 1 99 ? -1.243 -7.864 20.270 1.00 83.50 99 ASN A O 1
ATOM 796 N N . LEU A 1 100 ? -0.084 -8.679 22.020 1.00 83.44 100 LEU A N 1
ATOM 797 C CA . LEU A 1 100 ? -0.040 -10.070 21.559 1.00 83.44 100 LEU A CA 1
ATOM 798 C C . LEU A 1 100 ? -1.432 -10.660 21.287 1.00 83.44 100 LEU A C 1
ATOM 800 O O . LEU A 1 100 ? -1.583 -11.459 20.369 1.00 83.44 100 LEU A O 1
ATOM 804 N N . ALA A 1 101 ? -2.476 -10.222 21.999 1.00 84.19 101 ALA A N 1
ATOM 805 C CA . ALA A 1 101 ? -3.848 -10.659 21.732 1.00 84.19 101 ALA A CA 1
ATOM 806 C C . ALA A 1 101 ? -4.366 -10.221 20.345 1.00 84.19 101 ALA A C 1
ATOM 808 O O . ALA A 1 101 ? -5.366 -10.746 19.862 1.00 84.19 101 ALA A O 1
ATOM 809 N N . ARG A 1 102 ? -3.690 -9.267 19.689 1.00 80.00 102 ARG A N 1
ATOM 810 C CA . ARG A 1 102 ? -4.000 -8.773 18.340 1.00 80.00 102 ARG A CA 1
ATOM 811 C C . ARG A 1 102 ? -3.016 -9.285 17.290 1.00 80.00 102 ARG A C 1
ATOM 813 O O . ARG A 1 102 ? -2.936 -8.699 16.213 1.00 80.00 102 ARG A O 1
ATOM 820 N N . LEU A 1 103 ? -2.269 -10.355 17.569 1.00 79.38 103 LEU A N 1
ATOM 821 C CA . LEU A 1 103 ? -1.281 -10.912 16.637 1.00 79.38 103 LEU A CA 1
ATOM 822 C C . LEU A 1 103 ? -1.887 -11.262 15.268 1.00 79.38 103 LEU A C 1
ATOM 824 O O . LEU A 1 103 ? -1.215 -11.111 14.255 1.00 79.38 103 LEU A O 1
ATOM 828 N N . SER A 1 104 ? -3.175 -11.617 15.223 1.00 80.50 104 SER A N 1
ATOM 829 C CA . SER A 1 104 ? -3.924 -11.849 13.980 1.00 80.50 104 SER A CA 1
ATOM 830 C C . SER A 1 104 ? -3.969 -10.643 13.029 1.00 80.50 104 SER A C 1
ATOM 832 O O . SER A 1 104 ? -4.252 -10.817 11.848 1.00 80.50 104 SER A O 1
ATOM 834 N N . THR A 1 105 ? -3.674 -9.429 13.509 1.00 80.00 105 THR A N 1
ATOM 835 C CA . THR A 1 105 ? -3.561 -8.224 12.668 1.00 80.00 105 THR A CA 1
ATOM 836 C C . THR A 1 105 ? -2.224 -8.145 11.922 1.00 80.00 105 THR A C 1
ATOM 838 O O . THR A 1 105 ? -2.146 -7.521 10.872 1.00 80.00 105 THR A O 1
ATOM 841 N N . CYS A 1 106 ? -1.170 -8.813 12.395 1.00 76.06 106 CYS A N 1
ATOM 842 C CA . CYS A 1 106 ? 0.126 -8.880 11.715 1.00 76.06 106 CYS A CA 1
ATOM 843 C C . CYS A 1 106 ? 0.107 -9.974 10.637 1.00 76.06 106 CYS A C 1
ATOM 845 O O . CYS A 1 106 ? 0.760 -11.007 10.777 1.00 76.06 106 CYS A O 1
ATOM 847 N N . THR A 1 107 ? -0.689 -9.777 9.584 1.00 79.25 107 THR A N 1
ATOM 848 C CA . THR A 1 107 ? -0.874 -10.789 8.538 1.00 79.25 107 THR A CA 1
ATOM 849 C C . THR A 1 107 ? 0.351 -10.915 7.636 1.00 79.25 107 THR A C 1
ATOM 851 O O . THR A 1 107 ? 1.115 -9.964 7.446 1.00 79.25 107 THR A O 1
ATOM 854 N N . LEU A 1 108 ? 0.497 -12.091 7.017 1.00 74.75 108 LEU A N 1
ATOM 855 C CA . LEU A 1 108 ? 1.514 -12.344 5.995 1.00 74.75 108 LEU A CA 1
ATOM 856 C C . LEU A 1 108 ? 1.461 -11.294 4.875 1.00 74.75 108 LEU A C 1
ATOM 858 O O . LEU A 1 108 ? 2.498 -10.845 4.406 1.00 74.75 108 LEU A O 1
ATOM 862 N N . THR A 1 109 ? 0.265 -10.829 4.512 1.00 75.69 109 THR A N 1
ATOM 863 C CA . THR A 1 109 ? 0.069 -9.783 3.502 1.00 75.69 109 THR A CA 1
ATOM 864 C C . THR A 1 109 ? 0.733 -8.458 3.885 1.00 75.69 109 THR A C 1
ATOM 866 O O . THR A 1 109 ? 1.339 -7.823 3.032 1.00 75.69 109 THR A O 1
ATOM 869 N N . VAL A 1 110 ? 0.678 -8.045 5.158 1.00 82.31 110 VAL A N 1
ATOM 870 C CA . VAL A 1 110 ? 1.364 -6.823 5.625 1.00 82.31 110 VAL A CA 1
ATOM 871 C C . VAL A 1 110 ? 2.882 -7.007 5.603 1.00 82.31 110 VAL A C 1
ATOM 873 O O . VAL A 1 110 ? 3.606 -6.064 5.299 1.00 82.31 110 VAL A O 1
ATOM 876 N N . HIS A 1 111 ? 3.371 -8.215 5.895 1.00 81.31 111 HIS A N 1
ATOM 877 C CA . HIS A 1 111 ? 4.795 -8.531 5.781 1.00 81.31 111 HIS A CA 1
ATOM 878 C C . HIS A 1 111 ? 5.269 -8.528 4.321 1.00 81.31 111 HIS A C 1
ATOM 880 O O . HIS A 1 111 ? 6.335 -7.992 4.036 1.00 81.31 111 HIS A O 1
ATOM 886 N N . ALA A 1 112 ? 4.459 -9.054 3.398 1.00 84.00 112 ALA A N 1
ATOM 887 C CA . ALA A 1 112 ? 4.761 -9.090 1.969 1.00 84.00 112 ALA A CA 1
ATOM 888 C C . ALA A 1 112 ? 4.995 -7.692 1.369 1.00 84.00 112 ALA A C 1
ATOM 890 O O . ALA A 1 112 ? 5.786 -7.566 0.440 1.00 84.00 112 ALA A O 1
ATOM 891 N N . LEU A 1 113 ? 4.381 -6.639 1.931 1.00 86.94 113 LEU A N 1
ATOM 892 C CA . LEU A 1 113 ? 4.617 -5.258 1.495 1.00 86.94 113 LEU A CA 1
ATOM 893 C C . LEU A 1 113 ? 6.096 -4.862 1.577 1.00 86.94 113 LEU A C 1
ATOM 895 O O . LEU A 1 113 ? 6.581 -4.175 0.687 1.00 86.94 113 LEU A O 1
ATOM 899 N N . LEU A 1 114 ? 6.817 -5.317 2.609 1.00 89.44 114 LEU A N 1
ATOM 900 C CA . LEU A 1 114 ? 8.231 -4.976 2.811 1.00 89.44 114 LEU A CA 1
ATOM 901 C C . LEU A 1 114 ? 9.143 -5.524 1.709 1.00 89.44 114 LEU A C 1
ATOM 903 O O . LEU A 1 114 ? 10.212 -4.971 1.498 1.00 89.44 114 LEU A O 1
ATOM 907 N N . HIS A 1 115 ? 8.709 -6.572 1.007 1.00 87.94 115 HIS A N 1
ATOM 908 C CA . HIS A 1 115 ? 9.470 -7.203 -0.075 1.00 87.94 115 HIS A CA 1
ATOM 909 C C . HIS A 1 115 ? 9.159 -6.598 -1.449 1.00 87.94 115 HIS A C 1
ATOM 911 O O . HIS A 1 115 ? 9.777 -6.974 -2.439 1.00 87.94 115 HIS A O 1
ATOM 917 N N . ILE A 1 116 ? 8.198 -5.670 -1.551 1.00 87.75 116 ILE A N 1
ATOM 918 C CA . ILE A 1 116 ? 7.825 -5.052 -2.833 1.00 87.75 116 ILE A CA 1
ATOM 919 C C . ILE A 1 116 ? 9.010 -4.334 -3.500 1.00 87.75 116 ILE A C 1
ATOM 921 O O . ILE A 1 116 ? 9.207 -4.572 -4.690 1.00 87.75 116 ILE A O 1
ATOM 925 N N . PRO A 1 117 ? 9.813 -3.503 -2.803 1.00 90.38 117 PRO A N 1
ATOM 926 C CA . PRO A 1 117 ? 10.963 -2.847 -3.424 1.00 90.38 117 PRO A CA 1
ATOM 927 C C . PRO A 1 117 ? 11.959 -3.853 -4.012 1.00 90.38 117 PRO A C 1
ATOM 929 O O . PRO A 1 117 ? 12.312 -3.744 -5.185 1.00 90.38 117 PRO A O 1
ATOM 932 N N . ASP A 1 118 ? 12.315 -4.891 -3.249 1.00 88.00 118 ASP A N 1
ATOM 933 C CA . ASP A 1 118 ? 13.223 -5.950 -3.703 1.00 88.00 118 ASP A CA 1
ATOM 934 C C . ASP A 1 118 ? 12.661 -6.673 -4.931 1.00 88.00 118 ASP A C 1
ATOM 936 O O . ASP A 1 118 ? 13.371 -6.921 -5.908 1.00 88.00 118 ASP A O 1
ATOM 940 N N . ASN A 1 119 ? 11.363 -6.976 -4.925 1.00 87.06 119 ASN A N 1
ATOM 941 C CA . ASN A 1 119 ? 10.709 -7.612 -6.061 1.00 87.06 119 ASN A CA 1
ATOM 942 C C . ASN A 1 119 ? 10.693 -6.695 -7.297 1.00 87.06 119 ASN A C 1
ATOM 944 O O . ASN A 1 119 ? 10.796 -7.190 -8.418 1.00 87.06 119 ASN A O 1
ATOM 948 N N . ILE A 1 120 ? 10.589 -5.371 -7.125 1.00 87.94 120 ILE A N 1
ATOM 949 C CA . ILE A 1 120 ? 10.654 -4.415 -8.240 1.00 87.94 120 ILE A CA 1
ATOM 950 C C . ILE A 1 120 ? 12.056 -4.352 -8.839 1.00 87.94 120 ILE A C 1
ATOM 952 O O . ILE A 1 120 ? 12.209 -4.411 -10.058 1.00 87.94 120 ILE A O 1
ATOM 956 N N . LEU A 1 121 ? 13.082 -4.258 -7.994 1.00 87.81 121 LEU A N 1
ATOM 957 C CA . LEU A 1 121 ? 14.472 -4.179 -8.443 1.00 87.81 121 LEU A CA 1
ATOM 958 C C . LEU A 1 121 ? 14.911 -5.456 -9.174 1.00 87.81 121 LEU A C 1
ATOM 960 O O . LEU A 1 121 ? 15.659 -5.382 -10.146 1.00 87.81 121 LEU A O 1
ATOM 964 N N . ASN A 1 122 ? 14.409 -6.620 -8.748 1.00 86.25 122 ASN A N 1
ATOM 965 C CA . ASN A 1 122 ? 14.761 -7.910 -9.345 1.00 86.25 122 ASN A CA 1
ATOM 966 C C . ASN A 1 122 ? 13.864 -8.321 -10.528 1.00 86.25 122 ASN A C 1
ATOM 968 O O . ASN A 1 122 ? 14.320 -9.037 -11.419 1.00 86.25 122 ASN A O 1
ATOM 972 N N . GLY A 1 123 ? 12.590 -7.912 -10.534 1.00 81.56 123 GLY A N 1
ATOM 973 C CA . GLY A 1 123 ? 11.563 -8.402 -11.466 1.00 81.56 123 GLY A CA 1
ATOM 974 C C . GLY A 1 123 ? 10.924 -7.339 -12.365 1.00 81.56 123 GLY A C 1
ATOM 975 O O . GLY A 1 123 ? 10.084 -7.677 -13.201 1.00 81.56 123 GLY A O 1
ATOM 976 N N . GLY A 1 124 ? 11.304 -6.067 -12.218 1.00 82.06 124 GLY A N 1
ATOM 977 C CA . GLY A 1 124 ? 10.691 -4.934 -12.914 1.00 82.06 124 GLY A CA 1
ATOM 978 C C . GLY A 1 124 ? 9.434 -4.400 -12.210 1.00 82.06 124 GLY A C 1
ATOM 979 O O . GLY A 1 124 ? 9.151 -4.759 -11.076 1.00 82.06 124 GLY A O 1
ATOM 980 N N . PRO A 1 125 ? 8.648 -3.511 -12.833 1.00 78.94 125 PRO A N 1
ATOM 981 C CA . PRO A 1 125 ? 7.448 -2.958 -12.208 1.00 78.94 125 PRO A CA 1
ATOM 982 C C . PRO A 1 125 ? 6.447 -4.034 -11.776 1.00 78.94 125 PRO A C 1
ATOM 984 O O . PRO A 1 125 ? 6.237 -5.032 -12.467 1.00 78.94 125 PRO A O 1
ATOM 987 N N . VAL A 1 126 ? 5.765 -3.804 -10.655 1.00 77.12 126 VAL A N 1
ATOM 988 C CA . VAL A 1 126 ? 4.943 -4.836 -10.011 1.00 77.12 126 VAL A CA 1
ATOM 989 C C . VAL A 1 126 ? 3.768 -5.291 -10.884 1.00 77.12 126 VAL A C 1
ATOM 991 O O . VAL A 1 126 ? 3.373 -6.457 -10.850 1.00 77.12 126 VAL A O 1
ATOM 994 N N . TRP A 1 127 ? 3.238 -4.405 -11.734 1.00 74.75 127 TRP A N 1
ATOM 995 C CA . TRP A 1 127 ? 2.172 -4.747 -12.680 1.00 74.75 127 TRP A CA 1
ATOM 996 C C . TRP A 1 127 ? 2.567 -5.871 -13.657 1.00 74.75 127 TRP A C 1
ATOM 998 O O . TRP A 1 127 ? 1.684 -6.598 -14.124 1.00 74.75 127 TRP A O 1
ATOM 1008 N N . CYS A 1 128 ? 3.869 -6.050 -13.922 1.00 69.44 128 CYS A N 1
ATOM 1009 C CA . CYS A 1 128 ? 4.393 -7.050 -14.848 1.00 69.44 128 CYS A CA 1
ATOM 1010 C C . CYS A 1 128 ? 4.280 -8.480 -14.317 1.00 69.44 128 CYS A C 1
ATOM 1012 O O . CYS A 1 128 ? 4.063 -9.384 -15.118 1.00 69.44 128 CYS A O 1
ATOM 1014 N N . TYR A 1 129 ? 4.435 -8.703 -13.006 1.00 69.06 129 TYR A N 1
ATOM 1015 C CA . TYR A 1 129 ? 4.516 -10.060 -12.445 1.00 69.06 129 TYR A CA 1
ATOM 1016 C C . TYR A 1 129 ? 3.541 -10.345 -11.304 1.00 69.06 129 TYR A C 1
ATOM 1018 O O . TYR A 1 129 ? 3.187 -11.500 -11.091 1.00 69.06 129 TYR A O 1
ATOM 1026 N N . TRP A 1 130 ? 3.038 -9.326 -10.601 1.00 66.50 130 TRP A N 1
ATOM 1027 C CA . TRP A 1 130 ? 2.119 -9.527 -9.472 1.00 66.50 130 TRP A CA 1
ATOM 1028 C C . TRP A 1 130 ? 0.734 -10.006 -9.920 1.00 66.50 130 TRP A C 1
ATOM 1030 O O . TRP A 1 130 ? -0.085 -10.392 -9.103 1.00 66.50 130 TRP A O 1
ATOM 1040 N N . ASN A 1 131 ? 0.466 -10.028 -11.226 1.00 55.00 131 ASN A N 1
ATOM 1041 C CA . ASN A 1 131 ? -0.706 -10.680 -11.807 1.00 55.00 131 ASN A CA 1
ATOM 1042 C C . ASN A 1 131 ? -0.591 -12.205 -11.911 1.00 55.00 131 ASN A C 1
ATOM 1044 O O . ASN A 1 131 ? -1.595 -12.860 -12.186 1.00 55.00 131 ASN A O 1
ATOM 1048 N N . TYR A 1 132 ? 0.599 -12.769 -11.715 1.00 44.78 132 TYR A N 1
ATOM 1049 C CA . TYR A 1 132 ? 0.801 -14.209 -11.741 1.00 44.78 132 TYR A CA 1
ATOM 1050 C C . TYR A 1 132 ? 0.773 -14.756 -10.315 1.00 44.78 132 TYR A C 1
ATOM 1052 O O . TYR A 1 132 ? 1.308 -14.149 -9.389 1.00 44.78 132 TYR A O 1
ATOM 1060 N N . ILE A 1 133 ? 0.116 -15.903 -10.138 1.00 37.47 133 ILE A N 1
ATOM 1061 C CA . ILE A 1 133 ? 0.138 -16.660 -8.887 1.00 37.47 133 ILE A CA 1
ATOM 1062 C C . ILE A 1 133 ? 1.591 -17.086 -8.671 1.00 37.47 133 ILE A C 1
ATOM 1064 O O . ILE A 1 133 ? 2.070 -18.002 -9.334 1.00 37.47 133 ILE A O 1
ATOM 1068 N N . THR A 1 134 ? 2.317 -16.395 -7.799 1.00 34.16 134 THR A N 1
ATOM 1069 C CA . THR A 1 134 ? 3.557 -16.934 -7.243 1.00 34.16 134 THR A CA 1
ATOM 1070 C C . THR A 1 134 ? 3.147 -17.804 -6.066 1.00 34.16 134 THR A C 1
ATOM 1072 O O . THR A 1 134 ? 2.676 -17.275 -5.055 1.00 34.16 134 THR A O 1
ATOM 1075 N N . GLU A 1 135 ? 3.212 -19.119 -6.275 1.00 34.97 135 GLU A N 1
ATOM 1076 C CA . GLU A 1 135 ? 2.990 -20.150 -5.252 1.00 34.97 135 GLU A CA 1
ATOM 1077 C C . GLU A 1 135 ? 3.938 -20.002 -4.054 1.00 34.97 135 GLU A C 1
ATOM 1079 O O . GLU A 1 135 ? 5.122 -19.650 -4.270 1.00 34.97 135 GLU A O 1
#